Protein AF-K7EIM2-F1 (afdb_monomer)

InterPro domains:
  IPR011009 Protein kinase-like domain superfamily [SSF56112] (24-59)

Organism: Homo sapiens (NCBI:txid9606)

Foldseek 3Di:
DDPPDPPPPPPDCPVPDDDDDDCVPPPVDPDDDDPVQWDWDAWPDQDPVGTDTDIDGDDDDD

Structure (mmCIF, N/CA/C/O backbone):
data_AF-K7EIM2-F1
#
_entry.id   AF-K7EIM2-F1
#
loop_
_atom_site.group_PDB
_atom_site.id
_atom_site.type_symbol
_atom_site.label_atom_id
_atom_site.label_alt_id
_atom_site.label_comp_id
_atom_site.label_asym_id
_atom_site.label_entity_id
_atom_site.label_seq_id
_atom_site.pdbx_PDB_ins_code
_atom_site.Cartn_x
_atom_site.Cartn_y
_atom_site.Cartn_z
_atom_site.occupancy
_atom_site.B_iso_or_equiv
_atom_site.auth_seq_id
_atom_site.auth_comp_id
_atom_site.auth_asym_id
_atom_site.auth_atom_id
_atom_site.pdbx_PDB_model_num
ATOM 1 N N . MET A 1 1 ? 44.747 -3.951 -24.515 1.00 44.00 1 MET A N 1
ATOM 2 C CA . MET A 1 1 ? 44.097 -3.231 -23.404 1.00 44.00 1 MET A CA 1
ATOM 3 C C . MET A 1 1 ? 42.614 -3.422 -23.615 1.00 44.00 1 MET A C 1
ATOM 5 O O . MET A 1 1 ? 42.102 -2.993 -24.638 1.0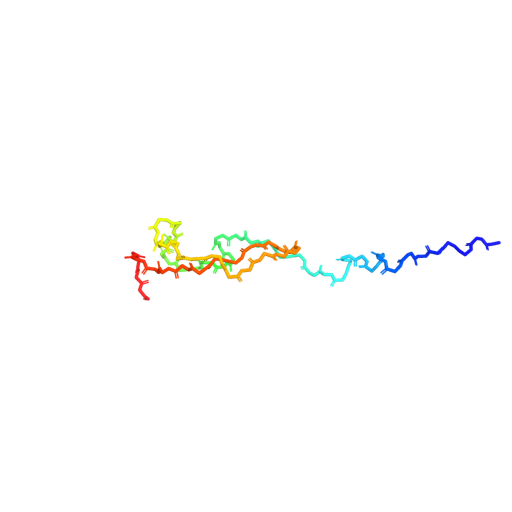0 44.00 1 MET A O 1
ATOM 9 N N . ASP A 1 2 ? 42.011 -4.240 -22.762 1.00 47.16 2 ASP A N 1
ATOM 10 C CA . ASP A 1 2 ? 40.615 -4.655 -22.852 1.00 47.16 2 ASP A CA 1
ATOM 11 C C . ASP A 1 2 ? 39.721 -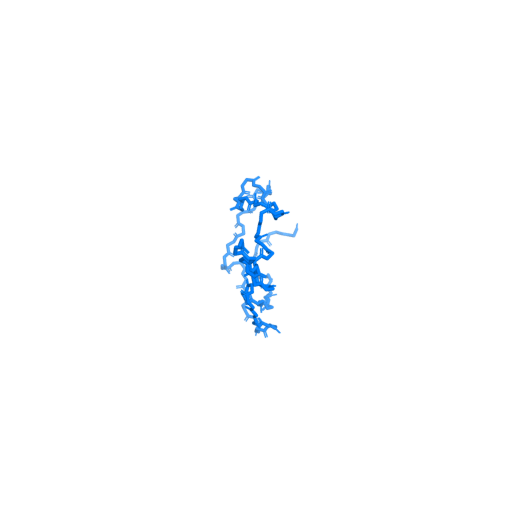3.438 -22.582 1.00 47.16 2 ASP A C 1
ATOM 13 O O . ASP A 1 2 ? 39.723 -2.891 -21.480 1.00 47.16 2 ASP A O 1
ATOM 17 N N . HIS A 1 3 ? 39.030 -2.947 -23.610 1.00 54.97 3 HIS A N 1
ATOM 18 C CA . HIS A 1 3 ? 37.963 -1.972 -23.424 1.00 54.97 3 HIS A CA 1
ATOM 19 C C . HIS A 1 3 ? 36.720 -2.746 -22.993 1.00 54.97 3 HIS A C 1
ATOM 21 O O . HIS A 1 3 ? 35.870 -3.078 -23.820 1.00 54.97 3 HIS A O 1
ATOM 27 N N . GLY A 1 4 ? 36.664 -3.068 -21.699 1.00 50.69 4 GLY A N 1
ATOM 28 C CA . GLY A 1 4 ? 35.493 -3.640 -21.050 1.00 50.69 4 GLY A CA 1
ATOM 29 C C . GLY A 1 4 ? 34.278 -2.764 -21.336 1.00 50.69 4 GLY A C 1
ATOM 30 O O . GLY A 1 4 ? 34.197 -1.619 -20.890 1.00 50.69 4 GLY A O 1
ATOM 31 N N . GLY A 1 5 ? 33.370 -3.284 -22.158 1.00 51.84 5 GLY A N 1
ATOM 32 C CA . GLY A 1 5 ? 32.123 -2.620 -22.494 1.00 51.84 5 GLY A CA 1
ATOM 33 C C . GLY A 1 5 ? 31.236 -2.554 -21.261 1.00 51.84 5 GLY A C 1
ATOM 34 O O . GLY A 1 5 ? 30.635 -3.556 -20.887 1.00 51.84 5 GLY A O 1
ATOM 35 N N . VAL A 1 6 ? 31.138 -1.372 -20.656 1.00 60.03 6 VAL A N 1
ATOM 36 C CA . VAL A 1 6 ? 30.053 -1.049 -19.728 1.00 60.03 6 VAL A CA 1
ATOM 37 C C . VAL A 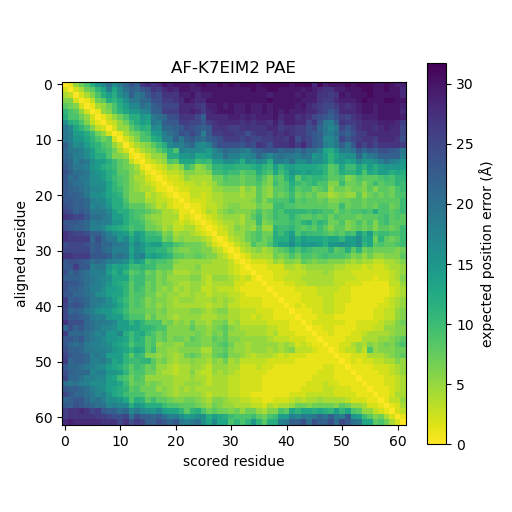1 6 ? 28.743 -1.140 -20.508 1.00 60.03 6 VAL A C 1
ATOM 39 O O . VAL A 1 6 ? 28.492 -0.379 -21.447 1.00 60.03 6 VAL A O 1
ATOM 42 N N . GLY A 1 7 ? 27.941 -2.155 -20.193 1.00 56.84 7 GLY A N 1
ATOM 43 C CA . GLY A 1 7 ? 26.644 -2.351 -20.826 1.00 56.84 7 GLY A CA 1
ATOM 44 C C . GLY A 1 7 ? 25.730 -1.152 -20.540 1.00 56.84 7 GLY A C 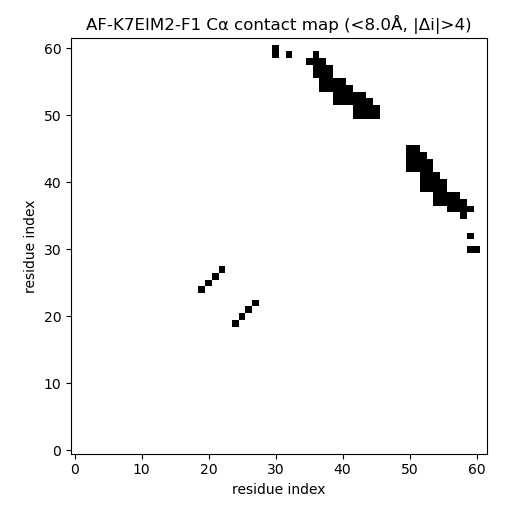1
ATOM 45 O O . GLY A 1 7 ? 25.814 -0.564 -19.463 1.00 56.84 7 GLY A O 1
ATOM 46 N N . PRO A 1 8 ? 24.802 -0.789 -21.444 1.00 56.34 8 PRO A N 1
ATOM 47 C CA . PRO A 1 8 ? 23.905 0.365 -21.272 1.00 56.34 8 PRO A CA 1
ATOM 48 C C . PRO A 1 8 ? 22.944 0.2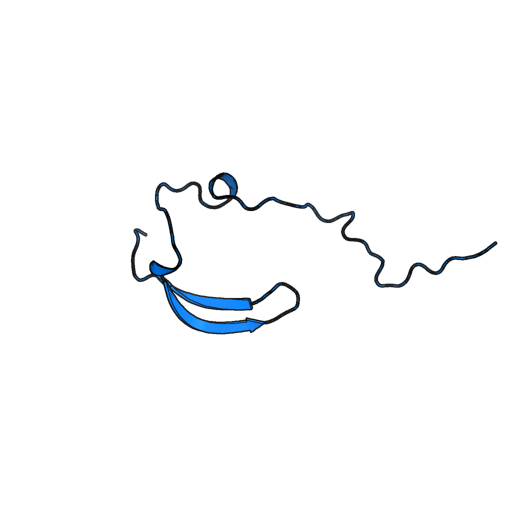59 -20.066 1.00 56.34 8 PRO A C 1
ATOM 50 O O . PRO A 1 8 ? 22.152 1.165 -19.826 1.00 56.34 8 PRO A O 1
ATOM 53 N N . TYR A 1 9 ? 23.008 -0.838 -19.308 1.00 55.75 9 TYR A N 1
ATOM 54 C CA . TYR A 1 9 ? 22.261 -1.102 -18.079 1.00 55.75 9 TYR A CA 1
ATOM 55 C C . TYR A 1 9 ? 23.103 -0.954 -16.792 1.00 55.75 9 TYR A C 1
ATOM 57 O O . TYR A 1 9 ? 22.559 -1.125 -15.705 1.00 55.75 9 TYR A O 1
ATOM 65 N N . GLU A 1 10 ? 24.392 -0.603 -16.884 1.00 56.06 10 GLU A N 1
ATOM 66 C CA . GLU A 1 10 ? 25.274 -0.301 -15.737 1.00 56.06 10 GLU A CA 1
ATOM 67 C C . GLU A 1 10 ? 25.309 1.193 -15.366 1.00 56.06 10 GLU A C 1
ATOM 69 O O . GLU A 1 10 ? 26.240 1.667 -14.720 1.00 56.06 10 GLU A O 1
ATOM 74 N N . LEU A 1 11 ? 24.273 1.966 -15.713 1.00 60.19 11 LEU A N 1
ATOM 75 C CA . LEU A 1 11 ? 23.987 3.215 -14.996 1.00 60.19 11 LEU A CA 1
ATOM 76 C C . LEU A 1 11 ? 23.458 2.825 -13.613 1.00 60.19 11 LEU A C 1
ATOM 78 O O . LEU A 1 11 ? 22.254 2.827 -13.355 1.00 60.19 11 LEU A O 1
ATOM 82 N N . GLY A 1 12 ? 24.380 2.359 -12.772 1.00 60.75 12 GLY A N 1
ATOM 83 C CA . GLY A 1 12 ? 24.105 1.839 -11.451 1.00 60.75 12 GLY A CA 1
ATOM 84 C C . GLY A 1 12 ? 23.337 2.862 -10.628 1.00 60.75 12 GLY A C 1
ATOM 85 O O . GLY A 1 12 ? 23.476 4.075 -10.793 1.00 60.75 12 GLY A O 1
ATOM 86 N N . MET A 1 13 ? 22.544 2.362 -9.687 1.00 65.69 13 MET A N 1
ATOM 87 C CA . MET A 1 13 ? 21.793 3.143 -8.695 1.00 65.69 13 MET A CA 1
ATOM 88 C C . MET A 1 13 ? 22.697 3.986 -7.765 1.00 65.69 13 MET A C 1
ATOM 90 O O . MET A 1 13 ? 22.257 4.441 -6.716 1.00 65.69 13 MET A O 1
ATOM 94 N N . GLU A 1 14 ? 23.963 4.179 -8.126 1.00 69.31 14 GLU A N 1
ATOM 95 C CA . GLU A 1 14 ? 25.041 4.806 -7.365 1.00 69.31 14 GLU A CA 1
ATOM 96 C C . GLU A 1 14 ? 24.815 6.309 -7.168 1.00 69.31 14 GLU A C 1
ATOM 98 O O . GLU A 1 14 ? 25.362 6.898 -6.242 1.00 69.31 14 GLU A O 1
ATOM 103 N N . HIS A 1 15 ? 23.956 6.920 -7.993 1.00 73.31 15 HIS A N 1
ATOM 104 C CA . HIS A 1 15 ? 23.510 8.306 -7.828 1.00 73.31 15 HIS A CA 1
ATOM 105 C C . HIS A 1 15 ? 22.077 8.438 -7.283 1.00 73.31 15 HIS A C 1
ATOM 107 O O . HIS A 1 15 ? 21.539 9.542 -7.214 1.00 73.31 15 HIS A O 1
ATOM 113 N N . CYS A 1 16 ? 21.426 7.331 -6.912 1.00 76.62 16 CYS A N 1
ATOM 114 C CA . CYS A 1 16 ? 20.097 7.375 -6.309 1.00 76.62 16 CYS A CA 1
ATOM 115 C C . CYS A 1 16 ? 20.209 7.483 -4.786 1.00 76.62 16 CYS A C 1
ATOM 117 O O . CYS A 1 16 ? 20.813 6.634 -4.132 1.00 76.62 16 CYS A O 1
ATOM 119 N N . GLU A 1 17 ? 19.560 8.491 -4.208 1.00 79.44 17 GLU A N 1
ATOM 120 C CA . GLU A 1 17 ? 19.398 8.579 -2.760 1.00 79.44 17 GLU A CA 1
ATOM 121 C C . GLU A 1 17 ? 18.462 7.458 -2.278 1.00 79.44 17 GLU A C 1
ATOM 123 O O . GLU A 1 17 ? 17.327 7.321 -2.744 1.00 79.44 17 GLU A O 1
ATOM 128 N N . LYS A 1 18 ? 18.945 6.625 -1.349 1.00 79.94 18 LYS A N 1
ATOM 129 C CA . LYS A 1 18 ? 18.106 5.658 -0.635 1.00 79.94 18 LYS A CA 1
ATOM 130 C C . LYS A 1 18 ? 17.525 6.329 0.598 1.00 79.94 18 LYS A C 1
ATOM 132 O O . LYS A 1 18 ? 18.264 6.714 1.497 1.00 79.94 18 LYS A O 1
ATOM 137 N N . PHE A 1 19 ? 16.203 6.384 0.659 1.00 82.81 19 PHE A N 1
ATOM 138 C CA . PHE A 1 19 ? 15.475 6.848 1.829 1.00 82.81 19 PHE A CA 1
ATOM 139 C C . PHE A 1 19 ? 14.763 5.673 2.501 1.00 82.81 19 PHE A C 1
ATOM 141 O O . PHE A 1 19 ? 14.034 4.923 1.846 1.00 82.81 19 PHE A O 1
ATOM 148 N N . GLU A 1 20 ? 14.978 5.495 3.803 1.00 87.69 20 GLU A N 1
ATOM 149 C CA . GLU A 1 20 ? 14.253 4.494 4.582 1.00 87.69 20 GLU A CA 1
ATOM 150 C C . GLU A 1 20 ? 12.848 5.008 4.907 1.00 87.69 20 GLU A C 1
ATOM 152 O O . GLU A 1 20 ? 12.683 6.070 5.506 1.00 87.69 20 GLU A O 1
ATOM 157 N N . ILE A 1 21 ? 11.824 4.243 4.526 1.00 86.31 21 ILE A N 1
ATOM 158 C CA . ILE A 1 21 ? 10.436 4.576 4.841 1.00 86.31 21 ILE A CA 1
ATOM 159 C C . ILE A 1 21 ? 10.076 3.958 6.190 1.00 86.31 21 ILE A C 1
ATOM 161 O O . ILE A 1 21 ? 9.959 2.742 6.326 1.00 86.31 21 ILE A O 1
ATOM 165 N N . SER A 1 22 ? 9.843 4.819 7.172 1.00 83.62 22 SER A N 1
ATOM 166 C CA . SER A 1 22 ? 9.398 4.465 8.523 1.00 83.62 22 SER A CA 1
ATOM 167 C C . SER A 1 22 ? 8.213 5.325 8.971 1.00 83.62 22 SER A C 1
ATOM 169 O O . SER A 1 22 ? 8.037 6.445 8.485 1.00 83.62 22 SER A O 1
ATOM 171 N N . GLU A 1 23 ? 7.425 4.855 9.943 1.00 76.06 23 GLU A N 1
ATOM 172 C CA . GLU A 1 23 ? 6.298 5.627 10.501 1.00 76.06 23 GLU A CA 1
ATOM 173 C C . GLU A 1 23 ? 6.728 7.027 10.979 1.00 76.06 23 GLU A C 1
ATOM 175 O O . GLU A 1 23 ? 6.026 8.008 10.739 1.00 76.06 23 GLU A O 1
ATOM 180 N N . THR A 1 24 ? 7.923 7.142 11.568 1.00 77.25 24 THR A N 1
ATOM 181 C CA . THR A 1 24 ? 8.487 8.410 12.058 1.00 77.25 24 THR A CA 1
ATOM 182 C C . THR A 1 24 ? 8.912 9.363 10.935 1.00 77.25 24 THR A C 1
ATOM 184 O O . THR A 1 24 ? 8.954 10.580 11.136 1.00 77.25 24 THR A O 1
ATOM 187 N N . SER A 1 25 ? 9.215 8.838 9.745 1.00 81.06 25 SER A N 1
ATOM 188 C CA . SER A 1 25 ? 9.661 9.630 8.592 1.00 81.06 25 SER A CA 1
ATOM 189 C C . SER A 1 25 ? 8.511 10.149 7.720 1.00 81.06 25 SER A C 1
ATOM 191 O O . SER A 1 25 ? 8.568 11.310 7.315 1.00 81.06 25 SER A O 1
ATOM 193 N N . VAL A 1 26 ? 7.461 9.349 7.476 1.00 78.50 26 VAL A N 1
ATOM 194 C CA . VAL A 1 26 ? 6.406 9.673 6.488 1.00 78.50 26 VAL A CA 1
ATOM 195 C C . VAL A 1 26 ? 5.019 9.949 7.078 1.00 78.50 26 VAL A C 1
ATOM 197 O O . VAL A 1 26 ? 4.240 10.660 6.453 1.00 78.50 26 VAL A O 1
ATOM 200 N N . ASN A 1 27 ? 4.709 9.460 8.284 1.00 75.38 27 ASN A N 1
ATOM 201 C CA . ASN A 1 27 ? 3.364 9.522 8.873 1.00 75.38 27 ASN A CA 1
ATOM 202 C C . ASN A 1 27 ? 3.393 10.153 10.276 1.00 75.38 27 ASN A C 1
ATOM 204 O O . ASN A 1 27 ? 2.917 9.567 11.242 1.00 75.38 27 ASN A O 1
ATOM 208 N N . ARG A 1 28 ? 3.950 11.367 10.405 1.00 74.75 28 ARG A N 1
ATOM 209 C CA . ARG A 1 28 ? 4.163 12.057 11.702 1.00 74.75 28 ARG A CA 1
ATOM 210 C C . ARG A 1 28 ? 2.882 12.459 12.458 1.00 74.75 28 ARG A C 1
ATOM 212 O O . ARG A 1 28 ? 2.974 13.082 13.513 1.00 74.75 28 ARG A O 1
ATOM 219 N N . GLY A 1 29 ? 1.703 12.162 11.915 1.00 74.75 29 GLY A N 1
ATOM 220 C CA . GLY A 1 29 ? 0.422 12.439 12.560 1.00 74.75 29 GLY A CA 1
ATOM 221 C C . GLY A 1 29 ? 0.120 11.461 13.705 1.00 74.75 29 GLY A C 1
ATOM 222 O O . GLY A 1 29 ? 0.639 10.348 13.723 1.00 74.75 29 GLY A O 1
ATOM 223 N N . PRO A 1 30 ? -0.748 11.839 14.661 1.00 70.44 30 PRO A N 1
ATOM 224 C CA . PRO A 1 30 ? -1.166 10.950 15.751 1.00 70.44 30 PRO A CA 1
ATOM 225 C C . PRO A 1 30 ? -2.026 9.773 15.260 1.00 70.44 30 PRO A C 1
ATOM 227 O O . PRO A 1 30 ? -2.216 8.789 15.975 1.00 70.44 30 PRO A O 1
ATOM 230 N N . GLU A 1 31 ? -2.577 9.879 14.052 1.00 75.81 31 GLU A N 1
ATOM 231 C CA . GLU A 1 31 ? -3.463 8.883 13.474 1.00 75.81 31 GLU A CA 1
ATOM 232 C C . GLU A 1 31 ? -2.670 7.704 12.903 1.00 75.81 31 GLU A C 1
ATOM 234 O O . GLU A 1 31 ? -1.950 7.818 11.911 1.00 75.81 31 GLU A O 1
ATOM 239 N N . LYS A 1 32 ? -2.860 6.527 13.504 1.00 76.44 32 LYS A N 1
ATOM 240 C CA . LYS A 1 32 ? -2.377 5.268 12.937 1.00 76.44 32 LYS A CA 1
ATOM 241 C C . LYS A 1 32 ? -3.311 4.821 11.821 1.00 76.44 32 LYS A C 1
ATOM 243 O O . LYS A 1 32 ? -4.265 4.082 12.054 1.00 76.44 32 LYS A O 1
ATOM 248 N N . ILE A 1 33 ? -3.015 5.271 10.609 1.00 83.12 33 ILE A N 1
ATOM 249 C CA . ILE A 1 33 ? -3.649 4.772 9.392 1.00 83.12 33 ILE A CA 1
ATOM 250 C C . ILE A 1 33 ? -3.237 3.309 9.181 1.00 83.12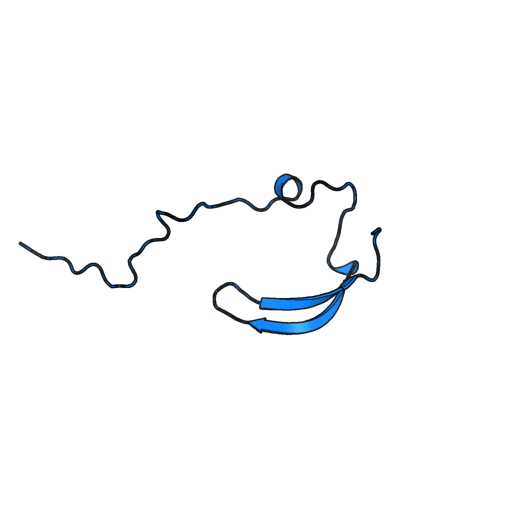 33 ILE A C 1
ATOM 252 O O . ILE A 1 33 ? -2.050 2.981 9.174 1.00 83.12 33 ILE A O 1
ATOM 256 N N . ARG A 1 34 ? -4.217 2.424 8.995 1.00 85.62 34 ARG A N 1
ATOM 257 C CA . ARG A 1 34 ? -4.003 0.993 8.729 1.00 85.62 34 ARG A CA 1
ATOM 258 C C . ARG A 1 34 ? -4.735 0.576 7.449 1.00 85.62 34 ARG A C 1
ATOM 260 O O . ARG A 1 34 ? -5.609 1.315 6.992 1.00 85.62 34 ARG A O 1
ATOM 267 N N . PRO A 1 35 ? -4.428 -0.588 6.851 1.00 89.50 35 PRO A N 1
ATOM 268 C CA . PRO A 1 35 ? -5.135 -1.060 5.660 1.00 89.50 35 PRO A CA 1
ATOM 269 C C . PRO A 1 35 ? -6.660 -1.118 5.830 1.00 89.50 35 PRO A C 1
ATOM 271 O O . PRO A 1 35 ? -7.385 -0.843 4.880 1.00 89.50 35 PRO A O 1
ATOM 274 N N . GLU A 1 36 ? -7.154 -1.399 7.040 1.00 91.56 36 GLU A N 1
ATOM 275 C CA . GLU A 1 36 ? -8.589 -1.482 7.347 1.00 91.56 36 GLU A CA 1
ATOM 276 C C . GLU A 1 36 ? -9.293 -0.114 7.341 1.00 91.56 36 GLU A C 1
ATOM 278 O O . GLU A 1 36 ? -10.521 -0.048 7.320 1.00 91.56 36 GLU A O 1
ATOM 283 N N . CYS A 1 37 ? -8.534 0.987 7.321 1.00 91.25 37 CYS A N 1
ATOM 284 C CA . CYS A 1 37 ? -9.082 2.329 7.123 1.00 91.25 37 CYS A CA 1
ATOM 285 C C . CYS A 1 37 ? -9.558 2.575 5.687 1.00 91.25 37 CYS A C 1
ATOM 287 O O . CYS A 1 37 ? -10.169 3.612 5.409 1.00 91.25 37 CYS A O 1
ATOM 289 N N . PHE A 1 38 ? -9.285 1.638 4.777 1.00 94.69 38 PHE A N 1
ATOM 290 C CA . PHE A 1 38 ? -9.538 1.790 3.359 1.00 94.69 38 PHE A CA 1
ATOM 291 C C . PHE A 1 38 ? -10.352 0.641 2.782 1.00 94.69 38 PHE A C 1
ATOM 293 O O . PHE A 1 38 ? -10.133 -0.531 3.072 1.00 94.69 38 PHE A O 1
ATOM 300 N N . GLU A 1 39 ? -11.235 0.996 1.859 1.00 96.50 39 GLU A N 1
ATOM 301 C CA . GLU A 1 39 ? -11.860 0.055 0.946 1.00 96.50 39 GLU A CA 1
ATOM 302 C C . GLU A 1 39 ? -11.134 0.088 -0.399 1.00 96.50 39 GLU A C 1
ATOM 304 O O . GLU A 1 39 ? -10.917 1.156 -0.984 1.00 96.50 39 GLU A O 1
ATOM 309 N N . LEU A 1 40 ? -10.762 -1.087 -0.905 1.00 96.69 40 LEU A N 1
ATOM 310 C CA . LEU A 1 40 ? -10.139 -1.217 -2.214 1.00 96.69 40 LEU A CA 1
ATOM 311 C C . LEU A 1 40 ? -11.184 -1.071 -3.325 1.00 96.69 40 LEU A C 1
ATOM 313 O O . LEU A 1 40 ? -12.149 -1.826 -3.365 1.00 96.69 40 LEU A O 1
ATOM 317 N N . LEU A 1 41 ? -10.958 -0.152 -4.268 1.00 97.75 41 LEU A N 1
ATOM 318 C CA . LEU A 1 41 ? -11.870 0.070 -5.394 1.00 97.75 41 LEU A CA 1
ATOM 319 C C . LEU A 1 41 ? -11.403 -0.650 -6.657 1.00 97.75 41 LEU A C 1
ATOM 321 O O . LEU A 1 41 ? -12.147 -1.419 -7.259 1.00 97.75 41 LEU A O 1
ATOM 325 N N . ARG A 1 42 ? -10.173 -0.370 -7.098 1.00 97.88 42 ARG A N 1
ATOM 326 C CA . ARG A 1 42 ? -9.600 -0.959 -8.318 1.00 97.8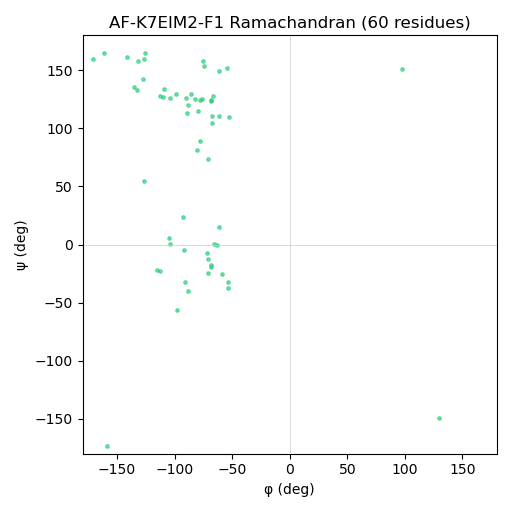8 42 ARG A CA 1
ATOM 327 C C . ARG A 1 42 ? -8.083 -0.832 -8.342 1.00 97.88 42 ARG A C 1
ATOM 329 O O . ARG A 1 42 ? -7.499 -0.022 -7.628 1.00 97.88 42 ARG A O 1
ATOM 336 N N . VAL A 1 43 ? -7.443 -1.591 -9.224 1.00 97.88 43 VAL A N 1
ATOM 337 C CA . VAL A 1 43 ? -6.034 -1.381 -9.584 1.00 97.88 43 VAL A CA 1
ATOM 338 C C . VAL A 1 43 ? -5.970 -0.341 -10.699 1.00 97.88 43 VAL A C 1
ATOM 340 O O . VAL A 1 43 ? -6.671 -0.483 -11.697 1.00 97.88 43 VAL A O 1
ATOM 343 N N . LEU A 1 44 ? -5.133 0.684 -10.537 1.00 96.88 44 LEU A N 1
ATOM 344 C CA . LEU A 1 44 ? -4.905 1.709 -11.564 1.00 96.88 44 LEU A CA 1
ATOM 345 C C . LEU A 1 44 ? -3.745 1.348 -12.492 1.00 96.88 44 LEU A C 1
ATOM 347 O O . LEU A 1 44 ? -3.777 1.681 -13.670 1.00 96.88 44 LEU A O 1
ATOM 351 N N . GLY A 1 45 ? -2.733 0.643 -11.982 1.00 97.31 45 GLY A N 1
ATOM 352 C CA . GLY A 1 45 ? -1.571 0.267 -12.780 1.00 97.31 45 GLY A CA 1
ATOM 353 C C . GLY A 1 45 ? -0.635 -0.709 -12.074 1.00 97.31 45 GLY A C 1
ATOM 354 O O . GLY A 1 45 ? -0.656 -0.844 -10.848 1.00 97.31 45 GLY A O 1
ATOM 355 N N . LYS A 1 46 ? 0.178 -1.403 -12.874 1.00 97.44 46 LYS A N 1
ATOM 356 C CA . LYS A 1 46 ? 1.254 -2.311 -12.451 1.00 97.44 46 LYS A CA 1
ATOM 357 C C . LYS A 1 46 ? 2.485 -2.014 -13.312 1.00 97.44 46 LYS A C 1
ATOM 359 O O . LYS A 1 46 ? 2.340 -1.887 -14.524 1.00 97.44 46 LYS A O 1
ATOM 364 N N . GLY A 1 47 ? 3.667 -1.932 -12.71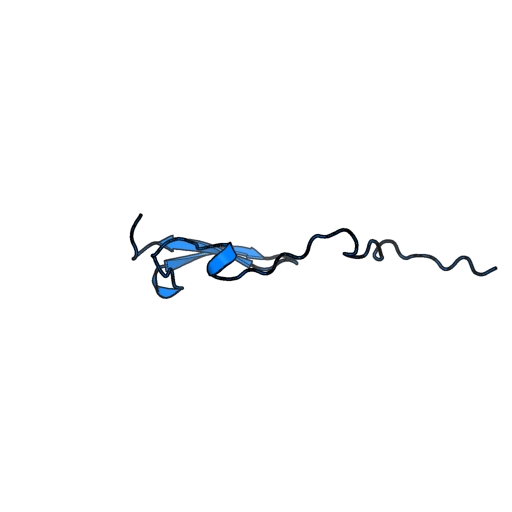2 1.00 94.25 47 GLY A N 1
ATOM 365 C CA . GLY A 1 47 ? 4.931 -1.690 -13.411 1.00 94.25 47 GLY A CA 1
ATOM 366 C C . GLY A 1 47 ? 6.136 -2.161 -12.597 1.00 94.25 47 GLY A C 1
ATOM 367 O O . GLY A 1 47 ? 5.969 -2.767 -11.541 1.00 94.25 47 GLY A O 1
ATOM 368 N N . GLY A 1 48 ? 7.350 -1.866 -13.074 1.00 92.94 48 GLY A N 1
ATOM 369 C CA . GLY A 1 48 ? 8.602 -2.324 -12.448 1.00 92.94 48 GLY A CA 1
ATOM 370 C C . GLY A 1 48 ? 8.796 -1.878 -10.992 1.00 92.94 48 GLY A C 1
ATOM 371 O O . GLY A 1 48 ? 9.447 -2.574 -10.225 1.00 92.94 48 GLY A O 1
ATOM 372 N N . TYR A 1 49 ? 8.169 -0.768 -10.592 1.00 88.00 49 TYR A N 1
ATOM 373 C CA . TYR A 1 49 ? 8.217 -0.239 -9.223 1.00 88.00 49 TYR A CA 1
ATOM 374 C C . TYR A 1 49 ? 7.078 -0.731 -8.319 1.00 88.00 49 TYR A C 1
ATOM 376 O O . TYR A 1 49 ? 7.057 -0.415 -7.133 1.00 88.00 49 TYR A O 1
ATOM 384 N N . GLY A 1 50 ? 6.115 -1.485 -8.858 1.00 93.56 50 GLY A N 1
ATOM 385 C CA . GLY A 1 50 ? 5.016 -2.047 -8.079 1.00 93.56 50 GLY A CA 1
ATOM 386 C C . GLY A 1 50 ? 3.635 -1.778 -8.667 1.00 93.56 50 GLY A C 1
ATOM 387 O O . GLY A 1 50 ? 3.437 -1.735 -9.882 1.00 93.56 50 GLY A O 1
ATOM 388 N N . LYS A 1 51 ? 2.639 -1.677 -7.785 1.00 97.00 51 LYS A N 1
ATOM 389 C CA . LYS A 1 51 ? 1.216 -1.670 -8.135 1.00 97.00 51 LYS A CA 1
ATOM 390 C C . LYS A 1 51 ? 0.501 -0.534 -7.421 1.00 97.00 51 LYS A C 1
ATOM 392 O O . LYS A 1 51 ? 0.649 -0.377 -6.214 1.00 97.00 51 LYS A O 1
ATOM 397 N N . VAL A 1 52 ? -0.309 0.207 -8.168 1.00 97.19 52 VAL A N 1
ATOM 398 C CA . VAL A 1 52 ? -1.093 1.329 -7.650 1.00 97.19 52 VAL A CA 1
ATOM 399 C C . VAL A 1 52 ? -2.545 0.903 -7.510 1.00 97.19 52 VAL A C 1
ATOM 401 O O . VAL A 1 52 ? -3.171 0.438 -8.469 1.00 97.19 52 VAL A O 1
ATOM 404 N N . PHE A 1 53 ? -3.081 1.084 -6.310 1.00 97.50 53 PHE A N 1
ATOM 405 C CA . PHE A 1 53 ? -4.469 0.808 -5.983 1.00 97.50 53 PHE A CA 1
ATOM 406 C C . PHE A 1 53 ? -5.217 2.118 -5.766 1.00 97.50 53 PHE A C 1
ATOM 408 O O . PHE A 1 53 ? -4.751 2.994 -5.043 1.00 97.50 53 PHE A O 1
ATOM 415 N N . GLN A 1 54 ? -6.396 2.234 -6.366 1.00 97.75 54 GLN A N 1
ATOM 416 C CA . GLN A 1 54 ? -7.363 3.244 -5.976 1.00 97.75 54 GLN A CA 1
ATOM 417 C C . GLN A 1 54 ? -8.136 2.724 -4.768 1.00 97.75 54 GLN A C 1
ATOM 419 O O . GLN A 1 54 ? -8.732 1.643 -4.829 1.00 97.75 54 GLN A O 1
ATOM 424 N N . VAL A 1 55 ? -8.151 3.507 -3.696 1.00 96.75 55 VAL A N 1
ATOM 425 C CA . VAL A 1 55 ? -8.855 3.187 -2.455 1.00 96.75 55 VAL A CA 1
ATOM 426 C C . VAL A 1 55 ? -9.783 4.329 -2.047 1.00 96.75 55 VAL A C 1
ATOM 428 O O . VAL A 1 55 ? -9.601 5.468 -2.482 1.00 96.75 55 VAL A O 1
ATOM 431 N N . ARG A 1 56 ? -10.770 4.030 -1.203 1.00 95.62 56 ARG A N 1
ATOM 432 C CA . ARG A 1 56 ? -11.603 5.019 -0.505 1.00 95.62 56 ARG A CA 1
ATOM 433 C C . ARG A 1 56 ? -11.310 4.943 0.990 1.00 95.62 56 ARG A C 1
ATOM 435 O O . ARG A 1 56 ? -11.390 3.856 1.552 1.00 95.62 56 ARG A O 1
ATOM 442 N N . LYS A 1 57 ? -11.000 6.074 1.636 1.00 92.62 57 LYS A N 1
ATOM 443 C CA . LYS A 1 57 ? -10.920 6.150 3.106 1.00 92.62 57 LYS A CA 1
ATOM 444 C C . LYS A 1 57 ? -12.333 5.991 3.672 1.00 92.62 57 LYS A C 1
ATOM 446 O O . LYS A 1 57 ? -13.237 6.715 3.258 1.00 92.62 57 LYS A O 1
ATOM 451 N N . VAL A 1 58 ? -12.523 5.018 4.557 1.00 93.88 58 VAL A N 1
ATOM 452 C CA . VAL A 1 58 ? -13.825 4.700 5.173 1.00 93.88 58 VAL A CA 1
ATOM 453 C C . VAL A 1 58 ? -13.834 4.943 6.679 1.00 93.88 58 VAL A C 1
ATOM 455 O O . VAL A 1 58 ? -14.897 5.158 7.253 1.00 93.88 58 VAL A O 1
ATOM 458 N N . THR A 1 59 ? -12.664 4.950 7.319 1.00 88.25 59 THR A N 1
ATOM 459 C CA . THR A 1 59 ? -12.503 5.282 8.739 1.00 88.25 59 THR A CA 1
ATOM 460 C C . THR A 1 59 ? -11.228 6.098 8.953 1.00 88.2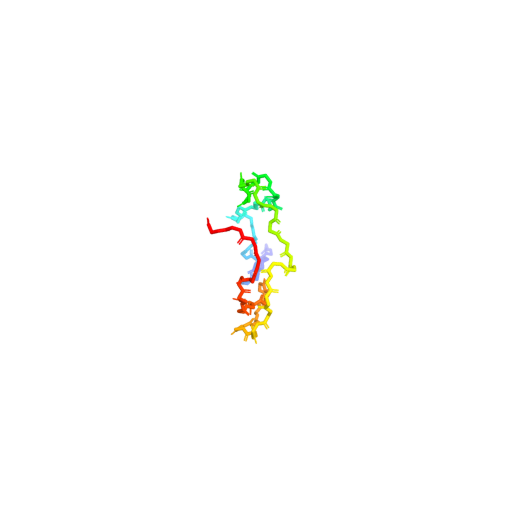5 59 THR A C 1
ATOM 462 O O . THR A 1 59 ? -10.338 6.108 8.099 1.00 88.25 59 THR A O 1
ATOM 465 N N . GLY A 1 60 ? -11.148 6.794 10.090 1.00 75.62 60 GLY A N 1
ATOM 466 C CA . GLY A 1 60 ? -10.042 7.695 10.412 1.00 75.62 60 GLY A CA 1
ATOM 467 C C . GLY A 1 60 ? -10.345 9.174 10.119 1.00 75.62 60 GLY A C 1
ATOM 468 O O . GLY A 1 60 ? -11.160 9.474 9.249 1.00 75.62 60 GLY A O 1
ATOM 469 N N . ALA A 1 61 ? -9.739 10.098 10.869 1.00 65.81 61 ALA A N 1
ATOM 470 C CA . ALA A 1 61 ? -10.030 11.540 10.825 1.00 65.81 61 ALA A CA 1
ATOM 471 C C . ALA A 1 61 ? -9.449 12.227 9.569 1.00 65.81 61 ALA A C 1
ATOM 473 O O . ALA A 1 61 ? -8.486 11.737 8.990 1.00 65.81 61 ALA A O 1
ATOM 474 N N . ASN A 1 62 ? -10.050 13.331 9.115 1.00 59.72 62 ASN A N 1
ATOM 475 C CA . ASN A 1 62 ? -9.538 14.131 7.987 1.00 59.72 62 ASN A CA 1
ATOM 476 C C . ASN A 1 62 ? -8.428 15.090 8.413 1.00 59.72 62 ASN A C 1
ATOM 478 O O . ASN A 1 62 ? -8.567 15.674 9.511 1.00 59.72 62 ASN A O 1
#

pLDDT: mean 79.68, std 15.65, range [44.0, 97.88]

Secondary structure (DSSP, 8-state):
-------TT---GGGSPP----HHHH--SS----GGGEEEEEEEEEETTEEEEEEEE-SS--

GO terms:
  GO:0005654 nucleoplasm (C, IDA)

Solvent-accessible surface area (backbone atoms only — not comparable to full-atom values): 4494 Å² total; per-residue (Å²): 133,85,80,78,77,79,55,97,79,65,79,57,71,84,83,57,86,86,77,82,90,42,64,83,73,77,49,80,59,94,69,84,83,52,76,86,26,41,46,84,74,49,77,78,48,75,56,98,92,45,72,44,70,44,66,44,81,76,51,82,87,133

Radius of gyration: 19.76 Å; Cα contacts (8 Å, |Δi|>4): 45; chains: 1; bounding box: 58×19×39 Å

Mean predicted aligned error: 11.39 Å

Nearest PDB structures (foldseek):
  4qd6-assembly2_B  TM=6.755E-01  e=2.809E+00  Homo sapiens
  4xi2-assembly1_A-2  TM=5.034E-01  e=1.891E+00  Mus musculus

Sequence (62 aa):
MDHGGVGPYELGMEHCEKFEISETSVNRGPEKIRPECFELLRVLGKGGYGKVFQVRKVTGAN